Protein AF-A0AAV7FHN4-F1 (afdb_monomer)

InterPro domains:
  IPR000916 Bet v I/Major latex protein [PF00407] (14-154)
  IPR023393 START-like domain superfamily [G3DSA:3.30.530.20] (1-160)
  IPR024949 Bet v I type allergen [PR00634] (3-23)
  IPR024949 Bet v I type allergen [PR00634] (49-58)
  IPR024949 Bet v I type allergen [PR00634] (66-85)
  IPR024949 Bet v I type allergen [PR00634] (85-98)
  IPR024949 Bet v I type allergen [PR00634] (110-126)
  IPR024949 Bet v I type allergen [PR00634] (144-154)
  IPR050279 Plant defense and hormone signaling protein [PTHR31213] (5-159)

Radius of gyration: 15.41 Å; Cα contacts (8 Å, |Δi|>4): 333; chains: 1; bounding box: 37×33×38 Å

Solvent-accessible surface area (backbone atoms only — not comparable to full-atom values): 8533 Å² total; per-residue (Å²): 133,71,66,42,72,49,72,54,72,51,78,44,82,50,41,44,72,36,52,50,60,50,55,76,39,39,70,73,44,44,29,74,70,40,41,54,46,31,51,43,52,46,78,79,39,78,86,81,51,68,67,12,28,38,35,42,34,38,14,78,82,37,41,92,50,52,42,37,30,34,30,31,71,39,72,38,82,89,70,38,34,41,29,34,33,54,76,41,37,77,47,52,82,68,52,22,69,41,42,36,39,38,41,36,47,40,75,39,100,82,56,12,18,35,39,38,40,35,39,44,31,29,42,68,59,94,63,67,78,54,70,69,60,49,48,53,57,48,46,60,57,50,51,52,53,51,48,53,49,54,49,43,67,78,32,74,75,60,66,104

Sequence (160 aa):
MVAGSYSKACVSAHALARLWNASNDTHKLVPKLIPHQVSHIDVLEGNGGVGTVLQFNFGQDLKHLSHVKNRIEAIDDENHVMKFRVLEGKDIGTLLKSCVFEVKMEETRQGGTKTTVKMDYDTVGDTPLSKEHAESMVDGVLGQTMAIEAHLHANPTAYA

Structure (mmCIF, N/CA/C/O backbone):
data_AF-A0AAV7FHN4-F1
#
_entry.id   AF-A0AAV7FHN4-F1
#
loop_
_atom_site.group_PDB
_atom_site.id
_atom_site.type_symbol
_atom_site.label_atom_id
_atom_site.label_alt_id
_atom_site.label_comp_id
_atom_site.label_asym_id
_atom_site.label_entity_id
_atom_site.label_seq_id
_atom_site.pdbx_PDB_ins_code
_atom_site.Cartn_x
_atom_site.Cartn_y
_atom_site.Cartn_z
_atom_site.occupancy
_atom_site.B_iso_or_equiv
_atom_site.auth_seq_id
_atom_site.auth_comp_id
_atom_site.auth_asym_id
_atom_site.auth_atom_id
_atom_site.pdbx_PDB_model_num
ATOM 1 N N . MET A 1 1 ? -18.705 11.858 6.759 1.00 59.91 1 MET A N 1
ATOM 2 C CA . MET A 1 1 ? -17.477 12.649 6.991 1.00 59.91 1 MET A CA 1
ATOM 3 C C . MET A 1 1 ? -16.497 11.718 7.673 1.00 59.91 1 MET A C 1
ATOM 5 O O . MET A 1 1 ? -16.962 10.980 8.529 1.00 59.91 1 MET A O 1
ATOM 9 N N . VAL A 1 2 ? -15.230 11.696 7.251 1.00 78.56 2 VAL A N 1
ATOM 10 C CA . VAL A 1 2 ? -14.199 10.854 7.885 1.00 78.56 2 VAL A CA 1
ATOM 11 C C . VAL A 1 2 ? -13.768 11.471 9.215 1.00 78.56 2 VAL A C 1
ATOM 13 O O . VAL A 1 2 ? -13.729 12.699 9.319 1.00 78.56 2 VAL A O 1
ATOM 16 N N . ALA A 1 3 ? -13.469 10.650 10.222 1.00 84.56 3 ALA A N 1
ATOM 17 C CA . ALA A 1 3 ? -13.029 11.137 11.536 1.00 84.56 3 ALA A CA 1
ATOM 18 C C . ALA A 1 3 ? -11.639 11.798 11.496 1.00 84.56 3 ALA A C 1
ATOM 20 O O . ALA A 1 3 ? -11.366 12.715 12.269 1.00 84.56 3 ALA A O 1
ATOM 21 N N . GLY A 1 4 ? -10.763 11.360 10.589 1.00 93.19 4 GLY A N 1
ATOM 22 C CA . GLY A 1 4 ? -9.446 11.959 10.411 1.00 93.19 4 GLY A CA 1
ATOM 23 C C . GLY A 1 4 ? -8.759 11.550 9.113 1.00 93.19 4 GLY A C 1
ATOM 24 O O . GLY A 1 4 ? -9.193 10.642 8.404 1.00 93.19 4 GLY A O 1
ATOM 25 N N . SER A 1 5 ? -7.661 12.245 8.815 1.00 96.06 5 SER A N 1
ATOM 26 C CA . SER A 1 5 ? -6.804 11.958 7.668 1.00 96.06 5 SER A CA 1
ATOM 27 C C . SER A 1 5 ? -5.341 12.254 7.986 1.00 96.06 5 SER A C 1
ATOM 29 O O . SER A 1 5 ? -5.053 13.231 8.681 1.00 96.06 5 SER A O 1
ATOM 31 N N . TYR A 1 6 ? -4.418 11.471 7.435 1.00 97.75 6 TYR A N 1
ATOM 32 C CA . TYR A 1 6 ? -2.978 11.733 7.482 1.00 97.75 6 TYR A CA 1
ATOM 33 C C . TYR A 1 6 ? -2.360 11.460 6.110 1.00 97.75 6 TYR A C 1
ATOM 35 O O . TYR A 1 6 ? -2.791 10.551 5.405 1.00 97.75 6 TYR A O 1
ATOM 43 N N . SER A 1 7 ? -1.353 12.233 5.710 1.00 97.88 7 SER A N 1
ATOM 44 C CA . SER A 1 7 ? -0.671 12.027 4.431 1.00 97.88 7 SER A CA 1
ATOM 45 C C . SER A 1 7 ? 0.813 12.328 4.527 1.00 97.88 7 SER A C 1
ATOM 47 O O . SER A 1 7 ? 1.200 13.316 5.153 1.00 97.88 7 SER A O 1
ATOM 49 N N . LYS A 1 8 ? 1.622 11.538 3.825 1.00 98.38 8 LYS A N 1
ATOM 50 C CA . LYS A 1 8 ? 3.068 11.733 3.698 1.00 98.38 8 LYS A CA 1
ATOM 51 C C . LYS A 1 8 ? 3.503 11.419 2.273 1.00 98.38 8 LYS A C 1
ATOM 53 O O . LYS A 1 8 ? 2.851 10.646 1.573 1.00 98.38 8 LYS A O 1
ATOM 58 N N . ALA A 1 9 ? 4.584 12.051 1.832 1.00 97.19 9 ALA A N 1
ATOM 59 C CA . ALA A 1 9 ? 5.119 11.861 0.493 1.00 97.19 9 ALA A CA 1
ATOM 60 C C . ALA A 1 9 ? 6.624 11.589 0.523 1.00 97.19 9 ALA A C 1
ATOM 62 O O . ALA A 1 9 ? 7.336 12.122 1.375 1.00 97.19 9 ALA A O 1
ATOM 63 N N . CYS A 1 10 ? 7.099 10.807 -0.442 1.00 95.06 10 CYS A N 1
ATOM 64 C CA . CYS A 1 10 ? 8.514 10.616 -0.743 1.00 95.06 10 CYS A CA 1
ATOM 65 C C . CYS A 1 10 ? 8.787 10.909 -2.225 1.00 95.06 10 CYS A C 1
ATOM 67 O O . CYS A 1 10 ? 7.864 10.977 -3.041 1.00 95.06 10 CYS A O 1
ATOM 69 N N . VAL A 1 11 ? 10.059 11.115 -2.566 1.00 96.56 11 VAL A N 1
ATOM 70 C CA . VAL A 1 11 ? 10.501 11.334 -3.946 1.00 96.56 11 VAL A CA 1
ATOM 71 C C . VAL A 1 11 ? 11.534 10.277 -4.300 1.00 96.56 11 VAL A C 1
ATOM 73 O O . VAL A 1 11 ? 12.530 10.137 -3.597 1.00 96.56 11 VAL A O 1
ATOM 76 N N . SER A 1 12 ? 11.282 9.584 -5.404 1.00 94.31 12 SER A N 1
ATOM 77 C CA . SER A 1 12 ? 12.174 8.621 -6.031 1.00 94.31 12 SER A CA 1
ATOM 78 C C . SER A 1 12 ? 12.852 9.229 -7.254 1.00 94.31 12 SER A C 1
ATOM 80 O O . SER A 1 12 ? 12.260 10.049 -7.957 1.00 94.31 12 SER A O 1
ATOM 82 N N . ALA A 1 13 ? 14.074 8.788 -7.554 1.00 94.62 13 ALA A N 1
ATOM 83 C CA . ALA A 1 13 ? 14.772 9.141 -8.792 1.00 94.62 13 ALA A CA 1
ATOM 84 C C . ALA A 1 13 ? 14.298 8.330 -10.018 1.00 94.62 13 ALA A C 1
ATOM 86 O O . ALA A 1 13 ? 14.713 8.617 -11.139 1.00 94.62 13 ALA A O 1
ATOM 87 N N . HIS A 1 14 ? 13.455 7.311 -9.825 1.00 95.38 14 HIS A N 1
ATOM 88 C CA . HIS A 1 14 ? 12.963 6.464 -10.908 1.00 95.38 14 HIS A CA 1
ATOM 89 C C . HIS A 1 14 ? 11.774 7.101 -11.637 1.00 95.38 14 HIS A C 1
ATOM 91 O O . HIS A 1 14 ? 10.956 7.793 -11.028 1.00 95.38 14 HIS A O 1
ATOM 97 N N . ALA A 1 15 ? 11.673 6.835 -12.943 1.00 96.56 15 ALA A N 1
ATOM 98 C CA . ALA A 1 15 ? 10.572 7.299 -13.785 1.00 96.56 15 ALA A CA 1
ATOM 99 C C . ALA A 1 15 ? 9.215 6.738 -13.320 1.00 96.56 15 ALA A C 1
ATOM 101 O O . ALA A 1 15 ? 9.145 5.594 -12.858 1.00 96.56 15 ALA A O 1
ATOM 102 N N . LEU A 1 16 ? 8.147 7.522 -13.508 1.00 97.19 16 LEU A N 1
ATOM 103 C CA . LEU A 1 16 ? 6.794 7.220 -13.019 1.00 97.19 16 LEU A CA 1
ATOM 104 C C . LEU A 1 16 ? 6.287 5.867 -13.509 1.00 97.19 16 LEU A C 1
ATOM 106 O O . LEU A 1 16 ? 5.970 5.008 -12.691 1.00 97.19 16 LEU A O 1
ATOM 110 N N . ALA A 1 17 ? 6.285 5.649 -14.826 1.00 95.94 17 ALA A N 1
ATOM 111 C CA . ALA A 1 17 ? 5.789 4.408 -15.419 1.00 95.94 17 ALA A CA 1
ATOM 112 C C . ALA A 1 17 ? 6.512 3.167 -14.867 1.00 95.94 17 ALA A C 1
ATOM 114 O O . ALA A 1 17 ? 5.895 2.141 -14.586 1.00 95.94 17 ALA A O 1
ATOM 115 N N . ARG A 1 18 ? 7.828 3.274 -14.652 1.00 96.06 18 ARG A N 1
ATOM 116 C CA . ARG A 1 18 ? 8.654 2.180 -14.135 1.00 96.06 18 ARG A CA 1
ATOM 117 C C . ARG A 1 18 ? 8.332 1.860 -12.677 1.00 96.06 18 ARG A C 1
ATOM 119 O O . ARG A 1 18 ? 8.185 0.688 -12.333 1.00 96.06 18 ARG A O 1
ATOM 126 N N . LEU A 1 19 ? 8.214 2.883 -11.829 1.00 96.94 19 LEU A N 1
ATOM 127 C CA . LEU A 1 19 ? 7.852 2.685 -10.426 1.00 96.94 19 LEU A CA 1
ATOM 128 C C . LEU A 1 19 ? 6.414 2.163 -10.293 1.00 96.94 19 LEU A C 1
ATOM 130 O O . LEU A 1 19 ? 6.187 1.215 -9.548 1.00 96.94 19 LEU A O 1
ATOM 134 N N . TRP A 1 20 ? 5.476 2.707 -11.073 1.00 97.12 20 TRP A N 1
ATOM 135 C CA . TRP A 1 20 ? 4.075 2.282 -11.100 1.00 97.12 20 TRP A CA 1
ATOM 136 C C . TRP A 1 20 ? 3.911 0.812 -11.488 1.00 97.12 20 TRP A C 1
ATOM 138 O O . TRP A 1 20 ? 3.292 0.040 -10.754 1.00 97.12 20 TRP A O 1
ATOM 148 N N . ASN A 1 21 ? 4.546 0.389 -12.586 1.00 95.31 21 ASN A N 1
ATOM 149 C CA . ASN A 1 21 ? 4.499 -1.002 -13.035 1.00 95.31 21 ASN A CA 1
ATOM 150 C C . ASN A 1 21 ? 5.051 -1.966 -11.975 1.00 95.31 21 ASN A C 1
ATOM 152 O O . ASN A 1 21 ? 4.469 -3.023 -11.739 1.00 95.31 21 ASN A O 1
ATOM 156 N N . ALA A 1 22 ? 6.138 -1.591 -11.294 1.00 96.25 22 ALA A N 1
ATOM 157 C CA . ALA A 1 22 ? 6.686 -2.395 -10.206 1.00 96.25 22 ALA A CA 1
ATOM 158 C C . ALA A 1 22 ? 5.762 -2.418 -8.973 1.00 96.25 22 ALA A C 1
ATOM 160 O O . ALA A 1 22 ? 5.615 -3.457 -8.328 1.00 96.25 22 ALA A O 1
ATOM 161 N N . SER A 1 23 ? 5.098 -1.303 -8.657 1.00 94.00 23 SER A N 1
ATOM 162 C CA . SER A 1 23 ? 4.116 -1.222 -7.571 1.00 94.00 23 SER A CA 1
ATOM 163 C C . SER A 1 23 ? 2.870 -2.075 -7.813 1.00 94.00 23 SER A C 1
ATOM 165 O O . SER A 1 23 ? 2.346 -2.645 -6.855 1.00 94.00 23 SER A O 1
ATOM 167 N N . ASN A 1 24 ? 2.446 -2.280 -9.060 1.00 91.81 24 ASN A N 1
ATOM 168 C CA . ASN A 1 24 ? 1.370 -3.230 -9.377 1.00 91.81 24 ASN A CA 1
ATOM 169 C C . ASN A 1 24 ? 1.746 -4.689 -9.030 1.00 91.81 24 ASN A C 1
ATOM 171 O O . ASN A 1 24 ? 0.884 -5.507 -8.701 1.00 91.81 24 ASN A O 1
ATOM 175 N N . ASP A 1 25 ? 3.044 -5.003 -8.975 1.00 93.00 25 ASP A N 1
ATOM 176 C CA . ASP A 1 25 ? 3.581 -6.303 -8.561 1.00 93.00 25 ASP A CA 1
ATOM 177 C C . ASP A 1 25 ? 3.995 -6.366 -7.075 1.00 93.00 25 ASP A C 1
ATOM 179 O O . ASP A 1 25 ? 4.690 -7.297 -6.654 1.00 93.00 25 ASP A O 1
ATOM 183 N N . THR A 1 26 ? 3.508 -5.441 -6.234 1.00 91.69 26 THR A N 1
ATOM 184 C CA . THR A 1 26 ? 3.782 -5.389 -4.778 1.00 91.69 26 THR A CA 1
ATOM 185 C C . THR A 1 26 ? 3.624 -6.752 -4.098 1.00 91.69 26 THR A C 1
ATOM 187 O O . THR A 1 26 ? 4.525 -7.196 -3.387 1.00 91.69 26 THR A O 1
ATOM 190 N N . HIS A 1 27 ? 2.522 -7.463 -4.362 1.00 90.38 27 HIS A N 1
ATOM 191 C CA . HIS A 1 27 ? 2.235 -8.772 -3.760 1.00 90.38 27 HIS A CA 1
ATOM 192 C C . HIS A 1 27 ? 3.270 -9.860 -4.114 1.00 90.38 27 HIS A C 1
ATOM 194 O O . HIS A 1 27 ? 3.460 -10.804 -3.349 1.00 90.38 27 HIS A O 1
ATOM 200 N N . LYS A 1 28 ? 3.978 -9.718 -5.243 1.00 92.75 28 LYS A N 1
ATOM 201 C CA . LYS A 1 28 ? 5.042 -10.635 -5.690 1.00 92.75 28 LYS A CA 1
ATOM 202 C C . LYS A 1 28 ? 6.426 -10.199 -5.218 1.00 92.75 28 LYS A C 1
ATOM 204 O O . LYS A 1 28 ? 7.290 -11.052 -4.995 1.00 92.75 28 LYS A O 1
ATOM 209 N N . LEU A 1 29 ? 6.656 -8.887 -5.146 1.00 95.56 29 LEU A N 1
ATOM 210 C CA . LEU A 1 29 ? 7.955 -8.293 -4.845 1.00 95.56 29 LEU A CA 1
ATOM 211 C C . LEU A 1 29 ? 8.194 -8.180 -3.343 1.00 95.56 29 LEU A C 1
ATOM 213 O O . LEU A 1 29 ? 9.183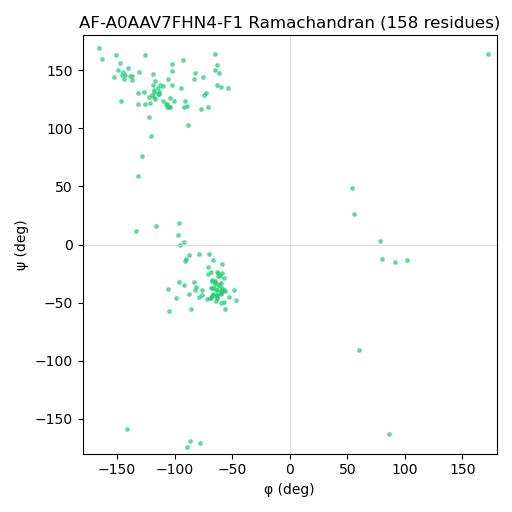 -8.714 -2.848 1.00 95.56 29 LEU A O 1
ATOM 217 N N . VAL A 1 30 ? 7.294 -7.525 -2.609 1.00 96.81 30 VAL A N 1
ATOM 218 C CA . VAL A 1 30 ? 7.515 -7.131 -1.209 1.00 96.81 30 VAL A CA 1
ATOM 219 C C . VAL A 1 30 ? 7.956 -8.292 -0.310 1.00 96.81 30 VAL A C 1
ATOM 221 O O . VAL A 1 30 ? 8.958 -8.118 0.386 1.00 96.81 30 VAL A O 1
ATOM 224 N N . PRO A 1 31 ? 7.342 -9.494 -0.364 1.00 96.88 31 PRO A N 1
ATOM 225 C CA . PRO A 1 31 ? 7.783 -10.610 0.471 1.00 96.88 31 PRO A CA 1
ATOM 226 C C . PRO A 1 31 ? 9.216 -11.077 0.195 1.00 96.88 31 PRO A C 1
ATOM 228 O O . PRO A 1 31 ? 9.885 -11.606 1.074 1.00 96.88 31 PRO A O 1
ATOM 231 N N . LYS A 1 32 ? 9.710 -10.878 -1.033 1.00 97.06 32 LYS A N 1
ATOM 232 C CA . LYS A 1 32 ? 11.085 -11.219 -1.424 1.00 97.06 32 LYS A CA 1
ATOM 233 C C . LYS A 1 32 ? 12.076 -10.126 -1.036 1.00 97.06 32 LYS A C 1
ATOM 235 O O . LYS A 1 32 ? 13.234 -10.429 -0.773 1.00 97.06 32 LYS A O 1
ATOM 240 N N . LEU A 1 33 ? 11.633 -8.868 -1.042 1.00 97.19 33 LEU A N 1
ATOM 241 C CA . LEU A 1 33 ? 12.483 -7.704 -0.792 1.00 97.19 33 LEU A CA 1
ATOM 242 C C . LEU A 1 33 ? 12.684 -7.441 0.702 1.00 97.19 33 LEU A C 1
ATOM 244 O O . LEU A 1 33 ? 13.788 -7.106 1.118 1.00 97.19 33 LEU A O 1
ATOM 248 N N . ILE A 1 34 ? 11.635 -7.617 1.507 1.00 96.94 34 ILE A N 1
ATOM 249 C CA . ILE A 1 34 ? 11.660 -7.385 2.957 1.00 96.94 34 ILE A CA 1
ATOM 250 C C . ILE A 1 34 ? 11.046 -8.566 3.735 1.00 96.94 34 ILE A C 1
ATOM 252 O O . ILE A 1 34 ? 10.110 -8.370 4.513 1.00 96.94 34 ILE A O 1
ATOM 256 N N . PRO A 1 35 ? 11.585 -9.796 3.593 1.00 96.69 35 PRO A N 1
ATOM 257 C CA . PRO A 1 35 ? 11.004 -11.014 4.177 1.00 96.69 35 PRO A CA 1
ATOM 258 C C . PRO A 1 35 ? 10.899 -10.984 5.711 1.00 96.69 35 PRO A C 1
ATOM 260 O O . PRO A 1 35 ? 10.029 -11.628 6.299 1.00 96.69 35 PRO A O 1
ATOM 263 N N . HIS A 1 36 ? 11.775 -10.225 6.378 1.00 95.81 36 HIS A N 1
ATOM 264 C CA . HIS A 1 36 ? 11.753 -10.054 7.835 1.00 95.81 36 HIS A CA 1
ATOM 265 C C . HIS A 1 36 ? 10.561 -9.212 8.320 1.00 95.81 36 HIS A C 1
ATOM 267 O O . HIS A 1 36 ? 10.096 -9.409 9.444 1.00 95.81 36 HIS A O 1
ATOM 273 N N . GLN A 1 37 ? 10.018 -8.343 7.459 1.00 96.56 37 GLN A N 1
ATOM 274 C CA . GLN A 1 37 ? 8.850 -7.506 7.743 1.00 96.56 37 GLN A CA 1
ATOM 275 C C . GLN A 1 37 ? 7.567 -8.100 7.161 1.00 96.56 37 GLN A C 1
ATOM 277 O O . GLN A 1 37 ? 6.569 -8.200 7.870 1.00 96.56 37 GLN A O 1
ATOM 282 N N . VAL A 1 38 ? 7.587 -8.547 5.904 1.00 97.50 38 VAL A N 1
ATOM 283 C CA . VAL A 1 38 ? 6.451 -9.184 5.222 1.00 97.50 38 VAL A CA 1
ATOM 284 C C . VAL A 1 38 ? 6.883 -10.567 4.765 1.00 97.50 38 VAL A C 1
ATOM 286 O O . VAL A 1 38 ? 7.685 -10.700 3.851 1.00 97.50 38 VAL A O 1
ATOM 289 N N . SER A 1 39 ? 6.347 -11.605 5.397 1.00 96.69 39 SER A N 1
ATOM 290 C CA . SER A 1 39 ? 6.751 -12.987 5.123 1.00 96.69 39 SER A CA 1
ATOM 291 C C . SER A 1 39 ? 6.169 -13.528 3.814 1.00 96.69 39 SER A C 1
ATOM 293 O O . SER A 1 39 ? 6.867 -14.182 3.046 1.00 96.69 39 SER A O 1
ATOM 295 N N . HIS A 1 40 ? 4.887 -13.262 3.560 1.00 95.94 40 HIS A N 1
ATOM 296 C CA . HIS A 1 40 ? 4.166 -13.625 2.341 1.00 95.94 40 HIS A CA 1
ATOM 297 C C . HIS A 1 40 ? 2.882 -12.798 2.230 1.00 95.94 40 HIS A C 1
ATOM 299 O O . HIS A 1 40 ? 2.403 -12.238 3.221 1.00 95.94 40 HIS A O 1
ATOM 305 N N . ILE A 1 41 ? 2.347 -12.710 1.012 1.00 96.94 41 ILE A N 1
ATOM 306 C CA . ILE A 1 41 ? 1.072 -12.055 0.722 1.00 96.94 41 ILE A CA 1
ATOM 307 C C . ILE A 1 41 ? 0.191 -13.055 -0.021 1.00 96.94 41 ILE A C 1
ATOM 309 O O . ILE A 1 41 ? 0.571 -13.527 -1.092 1.00 96.94 41 ILE A O 1
ATOM 313 N N . ASP A 1 42 ? -0.974 -13.358 0.541 1.00 95.75 42 ASP A N 1
ATOM 314 C CA . ASP A 1 42 ? -1.948 -14.259 -0.069 1.00 95.75 42 ASP A CA 1
ATOM 315 C C . ASP A 1 42 ? -2.974 -13.465 -0.874 1.00 95.75 42 ASP A C 1
ATOM 317 O O . ASP A 1 42 ? -3.519 -12.467 -0.398 1.00 95.75 42 ASP A O 1
ATOM 321 N N . VAL A 1 43 ? -3.280 -13.933 -2.083 1.00 96.00 43 VAL A N 1
ATOM 322 C CA . VAL A 1 43 ? -4.433 -13.453 -2.852 1.00 96.00 43 VAL A CA 1
ATOM 323 C C . VAL A 1 43 ? -5.630 -14.306 -2.450 1.00 96.00 43 VAL A C 1
ATOM 325 O O . VAL A 1 43 ? -5.735 -15.459 -2.861 1.00 96.00 43 VAL A O 1
ATOM 328 N N . LEU A 1 44 ? -6.506 -13.761 -1.607 1.00 97.06 44 LEU A N 1
ATOM 329 C CA . LEU A 1 44 ? -7.676 -14.484 -1.100 1.00 97.06 44 LEU A CA 1
ATOM 330 C C . LEU A 1 44 ? -8.831 -14.468 -2.104 1.00 97.06 44 LEU A C 1
ATOM 332 O O . L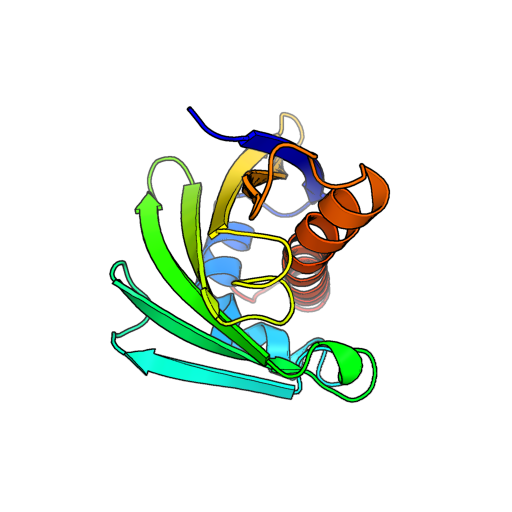EU A 1 44 ? -9.550 -15.452 -2.248 1.00 97.06 44 LEU A O 1
ATOM 336 N N . GLU A 1 45 ? -8.993 -13.349 -2.809 1.00 95.69 45 GLU A N 1
ATOM 337 C CA . GLU A 1 45 ? -10.019 -13.153 -3.831 1.00 95.69 45 GLU A CA 1
ATOM 338 C C . GLU A 1 45 ? -9.467 -12.279 -4.958 1.00 95.69 45 GLU A C 1
ATOM 340 O O . GLU A 1 45 ? -8.688 -11.362 -4.703 1.00 95.69 45 GLU A O 1
ATOM 345 N N . GLY A 1 46 ? -9.925 -12.504 -6.190 1.00 93.88 46 GLY A N 1
ATOM 346 C CA . GLY A 1 46 ? -9.573 -11.679 -7.348 1.00 93.88 46 GLY A CA 1
ATOM 347 C C . GLY A 1 46 ? -8.283 -12.100 -8.054 1.00 93.88 46 GLY A C 1
ATOM 348 O O . GLY A 1 46 ? -7.812 -13.227 -7.925 1.00 93.88 46 GLY A O 1
ATOM 349 N N . ASN A 1 47 ? -7.755 -11.193 -8.873 1.00 90.19 47 ASN A N 1
ATOM 350 C CA . ASN A 1 47 ? -6.661 -11.454 -9.815 1.00 90.19 47 ASN A CA 1
ATOM 351 C C . ASN A 1 47 ? -5.560 -10.376 -9.789 1.00 90.19 47 ASN A C 1
ATOM 353 O O . ASN A 1 47 ? -4.725 -10.338 -10.690 1.00 90.19 47 ASN A O 1
ATOM 357 N N . GLY A 1 48 ? -5.578 -9.489 -8.791 1.00 86.81 48 GLY A N 1
ATOM 358 C CA . GLY A 1 48 ? -4.680 -8.336 -8.684 1.00 86.81 48 GLY A CA 1
ATOM 359 C C . GLY A 1 48 ? -5.318 -7.001 -9.084 1.00 86.81 48 GLY A C 1
ATOM 360 O O . GLY A 1 48 ? -4.763 -5.960 -8.756 1.00 86.81 48 GLY A O 1
ATOM 361 N N . GLY A 1 49 ? -6.487 -7.007 -9.737 1.00 91.75 49 GLY A N 1
ATOM 362 C CA . GLY A 1 49 ? -7.235 -5.794 -10.088 1.00 91.75 49 GLY A CA 1
ATOM 363 C C . GLY A 1 49 ? -8.185 -5.289 -8.993 1.00 91.75 49 GLY A C 1
ATOM 364 O O . GLY A 1 49 ? -8.190 -5.778 -7.860 1.00 91.75 49 GLY A O 1
ATOM 365 N N . VAL A 1 50 ? -9.050 -4.335 -9.351 1.00 96.38 50 VAL A N 1
ATOM 366 C CA . VAL A 1 50 ? -10.114 -3.821 -8.470 1.00 96.38 50 VAL A CA 1
ATOM 367 C C . VAL A 1 50 ? -10.981 -4.963 -7.929 1.00 96.38 50 VAL A C 1
ATOM 369 O O . VAL A 1 50 ? -11.384 -5.865 -8.657 1.00 96.38 50 VAL A O 1
ATOM 372 N N . GLY A 1 51 ? -11.265 -4.921 -6.629 1.00 97.12 51 GLY A N 1
ATOM 373 C CA . GLY A 1 51 ? -12.024 -5.932 -5.900 1.00 97.12 51 GLY A CA 1
ATOM 374 C C . GLY A 1 51 ? -11.171 -7.035 -5.273 1.00 97.12 51 GLY A C 1
ATOM 375 O O . GLY A 1 51 ? -11.684 -7.711 -4.379 1.00 97.12 51 GLY A O 1
ATOM 376 N N . THR A 1 52 ? -9.902 -7.177 -5.677 1.00 97.25 52 THR A N 1
ATOM 377 C CA . THR A 1 52 ? -8.962 -8.175 -5.138 1.00 97.25 52 THR A CA 1
ATOM 378 C C . THR A 1 52 ? -8.766 -7.992 -3.638 1.00 97.25 52 THR A C 1
ATOM 380 O O . THR A 1 52 ? -8.575 -6.865 -3.174 1.00 97.25 52 THR A O 1
ATOM 383 N N . VAL A 1 53 ? -8.779 -9.101 -2.897 1.00 98.25 53 VAL A N 1
ATOM 384 C CA . VAL A 1 53 ? -8.490 -9.143 -1.460 1.00 98.25 53 VAL A CA 1
ATOM 385 C C . VAL A 1 53 ? -7.120 -9.775 -1.243 1.00 98.25 53 VAL A C 1
ATOM 387 O O . VAL A 1 53 ? -6.886 -10.922 -1.622 1.00 98.25 53 VAL A O 1
ATOM 390 N N . LEU A 1 54 ? -6.221 -9.018 -0.621 1.00 97.25 54 LEU A N 1
ATOM 391 C CA . LEU A 1 54 ? -4.852 -9.416 -0.310 1.00 97.25 54 LEU A CA 1
ATOM 392 C C . LEU A 1 54 ? -4.675 -9.522 1.203 1.00 97.25 54 LEU A C 1
ATOM 394 O O . LEU A 1 54 ? -5.006 -8.577 1.920 1.00 97.25 54 LEU A O 1
ATOM 398 N N . GLN A 1 55 ? -4.109 -10.624 1.688 1.00 98.00 55 GLN A N 1
ATOM 399 C CA . GLN A 1 55 ? -3.691 -10.768 3.081 1.00 98.00 55 GLN A CA 1
ATOM 400 C C . GLN A 1 55 ? -2.176 -10.648 3.191 1.00 98.00 55 GLN A C 1
ATOM 402 O O . GLN A 1 55 ? -1.438 -11.465 2.655 1.00 98.00 55 GLN A O 1
ATOM 407 N N . PHE A 1 56 ? -1.715 -9.646 3.925 1.00 98.00 56 PHE A N 1
ATOM 408 C CA . PHE A 1 56 ? -0.322 -9.444 4.281 1.00 98.00 56 PHE A CA 1
ATOM 409 C C . PHE A 1 56 ? -0.032 -10.185 5.582 1.00 98.00 56 PHE A C 1
ATOM 411 O O . PHE A 1 56 ? -0.617 -9.867 6.619 1.00 98.00 56 PHE A O 1
ATOM 418 N N . ASN A 1 57 ? 0.888 -11.147 5.532 1.00 97.38 57 ASN A N 1
ATOM 419 C CA . ASN A 1 57 ? 1.332 -11.898 6.700 1.00 97.38 57 ASN A CA 1
ATOM 420 C C . ASN A 1 57 ? 2.717 -11.410 7.127 1.00 97.38 57 ASN A C 1
ATOM 422 O O . ASN A 1 57 ? 3.696 -11.522 6.379 1.00 97.38 57 ASN A O 1
ATOM 426 N N . PHE A 1 58 ? 2.819 -10.873 8.338 1.00 97.25 58 PHE A N 1
ATOM 427 C CA . PHE A 1 58 ? 4.023 -10.178 8.776 1.00 97.25 58 PHE A CA 1
ATOM 428 C C . PHE A 1 58 ? 5.112 -11.121 9.306 1.00 97.25 58 PHE A C 1
ATOM 430 O O . PHE A 1 58 ? 4.841 -12.136 9.948 1.00 97.25 58 PHE A O 1
ATOM 437 N N . GLY A 1 59 ? 6.363 -10.775 9.000 1.00 95.44 59 GLY A N 1
ATOM 438 C CA . GLY A 1 59 ? 7.565 -11.466 9.458 1.00 95.44 59 GLY A CA 1
ATOM 439 C C . GLY A 1 59 ? 7.927 -11.129 10.908 1.00 95.44 59 GLY A C 1
ATOM 440 O O . GLY A 1 59 ? 7.150 -10.512 11.634 1.00 95.44 59 GLY A O 1
ATOM 441 N N . GLN A 1 60 ? 9.114 -11.555 11.351 1.00 95.00 60 GLN A N 1
ATOM 442 C CA . GLN A 1 60 ? 9.548 -11.421 12.749 1.00 95.00 60 GLN A CA 1
ATOM 443 C C . GLN A 1 60 ? 9.520 -9.973 13.260 1.00 95.00 60 GLN A C 1
ATOM 445 O O . GLN A 1 60 ? 9.053 -9.752 14.378 1.00 95.00 60 GLN A O 1
ATOM 450 N N . ASP A 1 61 ? 9.924 -9.005 12.437 1.00 96.19 61 ASP A N 1
ATOM 451 C CA . ASP A 1 61 ? 10.025 -7.592 12.830 1.00 96.19 61 ASP A CA 1
ATOM 452 C C . ASP A 1 61 ? 8.645 -6.976 13.107 1.00 96.19 61 ASP A C 1
ATOM 454 O O . ASP A 1 61 ? 8.481 -6.114 13.971 1.00 96.19 61 ASP A O 1
ATOM 458 N N . LEU A 1 62 ? 7.623 -7.461 12.398 1.00 95.00 62 LEU A N 1
ATOM 459 C CA . LEU A 1 62 ? 6.256 -6.942 12.438 1.00 95.00 62 LEU A CA 1
ATOM 460 C C . LEU A 1 62 ? 5.246 -7.966 12.981 1.00 95.00 62 LEU A C 1
ATOM 462 O O . LEU A 1 62 ? 4.037 -7.777 12.871 1.00 95.00 62 LEU A O 1
ATOM 466 N N . LYS A 1 63 ? 5.719 -9.030 13.642 1.00 91.88 63 LYS A N 1
ATOM 467 C CA . LYS A 1 63 ? 4.882 -10.137 14.138 1.00 91.88 63 LYS A CA 1
ATOM 468 C C . LYS A 1 63 ? 3.764 -9.678 15.081 1.00 91.88 63 LYS A C 1
ATOM 470 O O . LYS A 1 63 ? 2.704 -10.294 15.145 1.00 91.88 63 LYS A O 1
ATOM 475 N N . HIS A 1 64 ? 3.986 -8.577 15.797 1.00 92.06 64 HIS A N 1
ATOM 476 C CA . HIS A 1 64 ? 3.017 -7.961 16.706 1.00 92.06 64 HIS A CA 1
ATOM 477 C C . HIS A 1 64 ? 1.780 -7.371 15.997 1.00 92.06 64 HIS A C 1
ATOM 479 O O . HIS A 1 64 ? 0.796 -7.058 16.670 1.00 92.06 64 HIS A O 1
ATOM 485 N N . LEU A 1 65 ? 1.817 -7.214 14.668 1.00 92.38 65 LEU A N 1
ATOM 486 C CA . LEU A 1 65 ? 0.682 -6.794 13.841 1.00 92.38 65 LEU A CA 1
ATOM 487 C C . LEU A 1 65 ? -0.187 -7.976 13.381 1.00 92.38 65 LEU A C 1
ATOM 489 O O . LEU A 1 65 ? -1.283 -7.748 12.879 1.00 92.38 65 LEU A O 1
ATOM 493 N N . SER A 1 66 ? 0.257 -9.223 13.595 1.00 92.44 66 SER A N 1
ATOM 494 C CA . SER A 1 66 ? -0.385 -10.451 13.102 1.00 92.44 66 SER A CA 1
ATOM 495 C C . SER A 1 66 ? -0.478 -10.486 11.572 1.00 92.44 66 SER A C 1
ATOM 497 O O . SER A 1 66 ? 0.457 -10.935 10.908 1.00 92.44 66 SER A O 1
ATOM 499 N N . HIS A 1 67 ? -1.571 -9.980 11.009 1.00 96.75 67 HIS A N 1
ATOM 500 C CA . HIS A 1 67 ? -1.807 -9.883 9.577 1.00 96.75 67 HIS A CA 1
ATOM 501 C C . HIS A 1 67 ? -2.710 -8.683 9.281 1.00 96.75 67 HIS A C 1
ATOM 503 O O . HIS A 1 67 ? -3.384 -8.155 10.170 1.00 96.75 67 HIS A O 1
ATOM 509 N N . VAL A 1 68 ? -2.733 -8.269 8.018 1.00 97.94 68 VAL A N 1
ATOM 510 C CA . VAL A 1 68 ? -3.637 -7.234 7.508 1.00 97.94 68 VAL A CA 1
ATOM 511 C C . VAL A 1 68 ? -4.290 -7.735 6.228 1.00 97.94 68 VAL A C 1
ATOM 513 O O . VAL A 1 68 ? -3.591 -8.184 5.324 1.00 97.94 68 VAL A O 1
ATOM 516 N N . LYS A 1 69 ? -5.618 -7.642 6.125 1.00 98.12 69 LYS A N 1
ATOM 517 C CA . LYS A 1 69 ? -6.349 -7.898 4.879 1.00 98.12 69 LYS A CA 1
ATOM 518 C C . LYS A 1 69 ? -6.782 -6.587 4.262 1.00 98.12 69 LYS A C 1
ATOM 520 O O . LYS A 1 69 ? -7.488 -5.812 4.902 1.00 98.12 69 LYS A O 1
ATOM 525 N N . ASN A 1 70 ? -6.427 -6.385 3.003 1.00 97.62 70 ASN A N 1
ATOM 526 C CA . ASN A 1 70 ? -6.792 -5.209 2.232 1.00 97.62 70 ASN A CA 1
ATOM 527 C C . ASN A 1 70 ? -7.620 -5.607 1.019 1.00 97.62 70 ASN A C 1
ATOM 529 O O . ASN A 1 70 ? -7.369 -6.643 0.409 1.00 97.62 70 ASN A O 1
ATOM 533 N N . ARG A 1 71 ? -8.559 -4.749 0.628 1.00 98.31 71 ARG A N 1
ATOM 534 C CA . ARG A 1 71 ? -9.274 -4.849 -0.642 1.00 98.31 71 ARG A CA 1
ATOM 535 C C . ARG A 1 71 ? -8.919 -3.682 -1.536 1.00 98.31 71 ARG A C 1
ATOM 537 O O . ARG A 1 71 ? -9.043 -2.538 -1.107 1.00 98.31 71 ARG A O 1
ATOM 544 N N . ILE A 1 72 ? -8.543 -3.962 -2.776 1.00 98.06 72 ILE A N 1
ATOM 545 C CA . ILE A 1 72 ? -8.328 -2.928 -3.788 1.00 98.06 72 ILE A CA 1
ATOM 546 C C . ILE A 1 72 ? -9.691 -2.348 -4.179 1.00 98.06 72 ILE A C 1
ATOM 548 O O . ILE A 1 72 ? -10.555 -3.065 -4.678 1.00 98.06 72 ILE A O 1
ATOM 552 N N . GLU A 1 73 ? -9.896 -1.056 -3.942 1.00 97.94 73 GLU A N 1
ATOM 553 C CA . GLU A 1 73 ? -11.142 -0.351 -4.267 1.00 97.94 73 GLU A CA 1
ATOM 554 C C . GLU A 1 73 ? -11.063 0.363 -5.617 1.00 97.94 73 GLU A C 1
ATOM 556 O O . GLU A 1 73 ? -12.071 0.464 -6.311 1.00 97.94 73 GLU A O 1
ATOM 561 N N . ALA A 1 74 ? -9.877 0.839 -6.004 1.00 97.44 74 ALA A N 1
ATOM 562 C CA . ALA A 1 74 ? -9.661 1.494 -7.287 1.00 97.44 74 ALA A CA 1
ATOM 563 C C . ALA A 1 74 ? -8.211 1.336 -7.751 1.00 97.44 74 ALA A C 1
ATOM 565 O O . ALA A 1 74 ? -7.287 1.386 -6.938 1.00 97.44 74 ALA A O 1
ATOM 566 N N . ILE A 1 75 ? -8.039 1.195 -9.061 1.00 96.81 75 ILE A N 1
ATOM 567 C CA . ILE A 1 75 ? -6.771 1.350 -9.772 1.00 96.81 75 ILE A CA 1
ATOM 568 C C . ILE A 1 75 ? -7.083 2.262 -10.953 1.00 96.81 75 ILE A C 1
ATOM 570 O O . ILE A 1 75 ? -7.974 1.965 -11.747 1.00 96.81 75 ILE A O 1
ATOM 574 N N . ASP A 1 76 ? -6.393 3.387 -11.014 1.00 97.19 76 ASP A N 1
ATOM 575 C CA . ASP A 1 76 ? -6.475 4.370 -12.080 1.00 97.19 76 ASP A CA 1
ATOM 576 C C . ASP A 1 76 ? -5.075 4.500 -12.679 1.00 97.19 76 ASP A C 1
ATOM 578 O O . ASP A 1 76 ? -4.228 5.225 -12.154 1.00 97.19 76 ASP A O 1
ATOM 582 N N . ASP A 1 77 ? -4.822 3.729 -13.737 1.00 95.50 77 ASP A N 1
ATOM 583 C CA . ASP A 1 77 ? -3.538 3.719 -14.442 1.00 95.50 77 ASP A CA 1
ATOM 584 C C . ASP A 1 77 ? -3.266 5.035 -15.188 1.00 95.50 77 ASP A C 1
ATOM 586 O O . ASP A 1 77 ? -2.111 5.374 -15.425 1.00 95.50 77 ASP A O 1
ATOM 590 N N . GLU A 1 78 ? -4.302 5.805 -15.538 1.00 96.00 78 GLU A N 1
ATOM 591 C CA . GLU A 1 78 ? -4.139 7.098 -16.210 1.00 96.00 78 GLU A CA 1
ATOM 592 C C . GLU A 1 78 ? -3.582 8.138 -15.230 1.00 96.00 78 GLU A C 1
ATOM 594 O O . GLU A 1 78 ? -2.596 8.822 -15.515 1.00 96.00 78 GLU A O 1
ATOM 599 N N . ASN A 1 79 ? -4.157 8.207 -14.027 1.00 97.31 79 ASN A N 1
ATOM 600 C CA . ASN A 1 79 ? -3.749 9.161 -12.994 1.00 97.31 79 ASN A CA 1
ATOM 601 C C . ASN A 1 79 ? -2.738 8.598 -11.985 1.00 97.31 79 ASN A C 1
ATOM 603 O O . ASN A 1 79 ? -2.324 9.326 -11.079 1.00 97.31 79 ASN A O 1
ATOM 607 N N . HIS A 1 80 ? -2.341 7.331 -12.134 1.00 98.12 80 HIS A N 1
ATOM 608 C CA . HIS A 1 80 ? -1.420 6.612 -11.249 1.00 98.12 80 HIS A CA 1
ATOM 609 C C . HIS A 1 80 ? -1.877 6.656 -9.782 1.00 98.12 80 HIS A C 1
ATOM 611 O O . HIS A 1 80 ? -1.124 7.011 -8.864 1.00 98.12 80 HIS A O 1
ATOM 617 N N . VAL A 1 81 ? -3.159 6.333 -9.578 1.00 98.19 81 VAL A N 1
ATOM 618 C CA . VAL A 1 81 ? -3.811 6.296 -8.265 1.00 98.19 81 VAL A CA 1
ATOM 619 C C . VAL A 1 81 ? -4.286 4.885 -7.957 1.00 98.19 81 VAL A C 1
ATOM 621 O O . VAL A 1 81 ? -5.051 4.289 -8.709 1.00 98.19 81 VAL A O 1
ATOM 624 N N . MET A 1 82 ? -3.894 4.365 -6.799 1.00 97.88 82 MET A N 1
ATOM 625 C CA . MET A 1 82 ? -4.428 3.125 -6.244 1.00 97.88 82 MET A CA 1
ATOM 626 C C . MET A 1 82 ? -5.112 3.422 -4.915 1.00 97.88 82 MET A C 1
ATOM 628 O O . MET A 1 82 ? -4.536 4.083 -4.051 1.00 97.88 82 MET A O 1
ATOM 632 N N . LYS A 1 83 ? -6.325 2.900 -4.725 1.00 98.25 83 LYS A N 1
ATOM 633 C CA . LYS A 1 83 ? -7.033 2.958 -3.442 1.00 98.25 83 LYS A CA 1
ATOM 634 C C . LYS A 1 83 ? -7.296 1.568 -2.915 1.00 98.25 83 LYS A C 1
ATOM 636 O O . LYS A 1 83 ? -7.728 0.690 -3.663 1.00 98.25 83 LYS A O 1
ATOM 641 N N . PHE A 1 84 ? -7.093 1.379 -1.621 1.00 98.38 84 PHE A N 1
ATOM 642 C CA . PHE A 1 84 ? -7.438 0.136 -0.951 1.00 98.38 84 PHE A CA 1
ATOM 643 C C . PHE A 1 84 ? -7.977 0.386 0.451 1.00 98.38 84 PHE A C 1
ATOM 645 O O . PHE A 1 84 ? -7.550 1.296 1.160 1.00 98.38 84 PHE A O 1
ATOM 652 N N . ARG A 1 85 ? -8.917 -0.460 0.860 1.00 98.38 85 ARG A N 1
ATOM 653 C CA . ARG A 1 85 ? -9.501 -0.465 2.199 1.00 98.38 85 ARG A CA 1
ATOM 654 C C . ARG A 1 85 ? -8.899 -1.583 3.022 1.00 98.38 85 ARG A C 1
ATOM 656 O O . ARG A 1 85 ? -8.816 -2.711 2.545 1.00 98.38 85 ARG A O 1
ATOM 663 N N . VAL A 1 86 ? -8.583 -1.294 4.278 1.00 98.31 86 VAL A N 1
ATOM 664 C CA . VAL A 1 86 ? -8.254 -2.322 5.266 1.00 98.31 86 VAL A CA 1
ATOM 665 C C . VAL A 1 86 ? -9.550 -2.981 5.740 1.00 98.31 86 VAL A C 1
ATOM 667 O O . VAL A 1 86 ? -10.418 -2.319 6.309 1.00 98.31 86 VAL A O 1
ATOM 670 N N . LEU A 1 87 ? -9.695 -4.276 5.470 1.00 97.94 87 LEU A N 1
ATOM 671 C CA . LEU A 1 87 ? -10.826 -5.099 5.904 1.00 97.94 87 LEU A CA 1
ATOM 672 C C . LEU A 1 87 ? -10.586 -5.698 7.290 1.00 9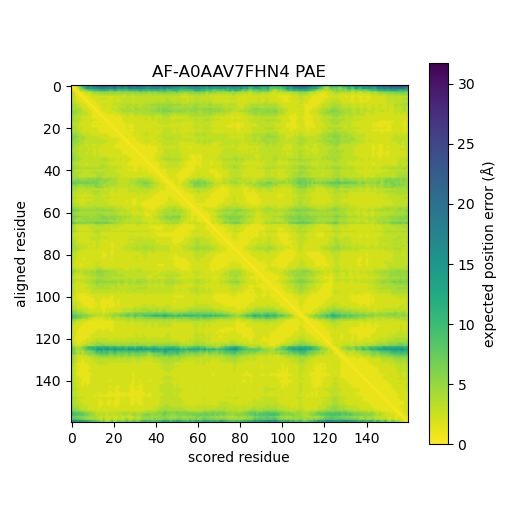7.94 87 LEU A C 1
ATOM 674 O O . LEU A 1 87 ? -11.484 -5.706 8.125 1.00 97.94 87 LEU A O 1
ATOM 678 N N . GLU A 1 88 ? -9.371 -6.191 7.527 1.00 97.75 88 GLU A N 1
ATOM 679 C CA . GLU A 1 88 ? -8.962 -6.780 8.800 1.00 97.75 88 GLU A CA 1
ATOM 680 C C . GLU A 1 88 ? -7.548 -6.320 9.148 1.00 97.75 88 GLU A C 1
ATOM 682 O O . GLU A 1 88 ? -6.694 -6.153 8.278 1.00 97.75 88 GLU A O 1
ATOM 687 N N . GLY A 1 89 ? -7.298 -6.121 10.435 1.00 95.81 89 GLY A N 1
ATOM 688 C CA . GLY A 1 89 ? -6.010 -5.710 10.972 1.00 95.81 89 GLY A CA 1
ATOM 689 C C . GLY A 1 89 ? -6.150 -5.400 12.456 1.00 95.81 89 GLY A C 1
ATOM 690 O O . GLY A 1 89 ? -7.263 -5.214 12.945 1.00 95.81 89 GLY A O 1
ATOM 691 N N . LYS A 1 90 ? -5.026 -5.328 13.173 1.00 94.88 90 LYS A N 1
ATOM 692 C CA . LYS A 1 90 ? -4.989 -5.130 14.635 1.00 94.88 90 LYS A CA 1
ATOM 693 C C . LYS A 1 90 ? -5.878 -3.978 15.137 1.00 94.88 90 LYS A C 1
ATOM 695 O O . LYS A 1 90 ? -6.508 -4.101 16.188 1.00 94.88 90 LYS A O 1
ATOM 700 N N . ASP A 1 91 ? -5.919 -2.881 14.385 1.00 94.44 91 ASP A N 1
ATOM 701 C CA . ASP A 1 91 ? -6.619 -1.657 14.783 1.00 94.44 91 ASP A CA 1
ATOM 702 C C . ASP A 1 91 ? -8.078 -1.608 14.299 1.00 94.44 91 ASP A C 1
ATOM 704 O O . ASP A 1 91 ? -8.858 -0.790 14.788 1.00 94.44 91 ASP A O 1
ATOM 708 N N . ILE A 1 92 ? -8.477 -2.475 13.359 1.00 96.25 92 ILE A N 1
ATOM 709 C CA . ILE A 1 92 ? -9.846 -2.512 12.829 1.00 96.25 92 ILE A CA 1
ATOM 710 C C . ILE A 1 92 ? -10.785 -3.147 13.863 1.00 96.25 92 ILE A C 1
ATOM 712 O O . ILE A 1 92 ? -10.523 -4.225 14.388 1.00 96.25 92 ILE A O 1
ATOM 716 N N . GLY A 1 93 ? -11.888 -2.465 14.171 1.00 93.25 93 GLY A N 1
ATOM 717 C CA . GLY A 1 93 ? -12.869 -2.857 15.186 1.00 93.25 93 GLY A CA 1
ATOM 718 C C . GLY A 1 93 ? -12.469 -2.515 16.625 1.00 93.25 93 GLY A C 1
ATOM 719 O O . GLY A 1 93 ? -13.321 -2.549 17.510 1.00 93.25 93 GLY A O 1
ATOM 720 N N . THR A 1 94 ? -11.209 -2.142 16.865 1.00 93.12 94 THR A N 1
ATOM 721 C CA . THR A 1 94 ? -10.694 -1.755 18.188 1.00 93.12 94 THR A CA 1
ATOM 722 C C . THR A 1 94 ? -10.505 -0.243 18.288 1.00 93.12 94 THR A C 1
ATOM 724 O O . THR A 1 94 ? -11.117 0.403 19.136 1.00 93.12 94 THR A O 1
ATOM 727 N N . LEU A 1 95 ? -9.704 0.333 17.389 1.00 94.12 95 LEU A N 1
ATOM 728 C CA . LEU A 1 95 ? -9.432 1.769 17.299 1.00 94.12 95 LEU A CA 1
ATOM 729 C C . LEU A 1 95 ? -10.151 2.398 16.104 1.00 94.12 95 LEU A C 1
ATOM 731 O O . LEU A 1 95 ? -10.677 3.507 16.206 1.00 94.12 95 LEU A O 1
ATOM 735 N N . LEU A 1 96 ? -10.206 1.676 14.986 1.00 96.50 96 LEU A N 1
ATOM 736 C CA . LEU A 1 96 ? -10.7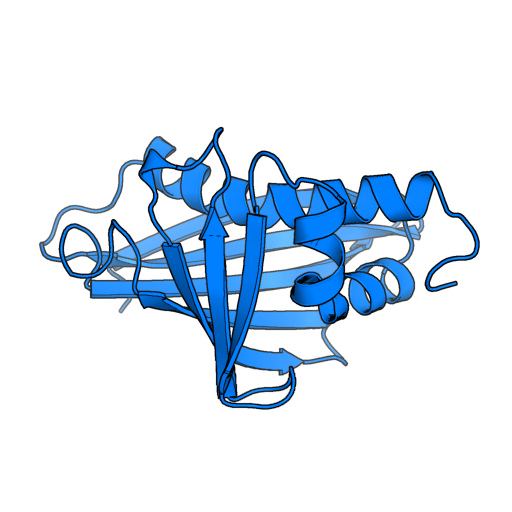06 2.138 13.699 1.00 96.50 96 LEU A CA 1
ATOM 737 C C . LEU A 1 96 ? -11.971 1.384 13.289 1.00 96.50 96 LEU A C 1
ATOM 739 O O . LEU A 1 96 ? -11.997 0.158 13.267 1.00 96.50 96 LEU A O 1
ATOM 743 N N . LYS A 1 97 ? -13.021 2.112 12.910 1.00 95.81 97 LYS A N 1
ATOM 744 C CA . LYS A 1 97 ? -14.188 1.550 12.210 1.00 95.81 97 LYS A CA 1
ATOM 745 C C . LYS A 1 97 ? -13.859 1.274 10.748 1.00 95.81 97 LYS A C 1
ATOM 747 O O . LYS A 1 97 ? -14.318 0.287 10.186 1.00 95.81 97 LYS A O 1
ATOM 752 N N . SER A 1 98 ? -13.104 2.178 10.128 1.00 96.06 98 SER A N 1
ATOM 753 C CA . SER A 1 98 ? -12.717 2.087 8.727 1.00 96.06 98 SER A CA 1
ATOM 754 C C . SER A 1 98 ? -11.349 2.731 8.511 1.00 96.06 98 SER A C 1
ATOM 756 O O . SER A 1 98 ? -10.967 3.655 9.230 1.00 96.06 98 SER A O 1
ATOM 758 N N . CYS A 1 99 ? -10.605 2.223 7.531 1.00 97.62 99 CYS A N 1
ATOM 759 C CA . CYS A 1 99 ? -9.319 2.768 7.116 1.00 97.62 99 CYS A CA 1
ATOM 760 C C . CYS A 1 99 ? -9.158 2.552 5.610 1.00 97.62 99 CYS A C 1
ATOM 762 O O . CYS A 1 99 ? -9.283 1.423 5.124 1.00 97.62 99 CYS A O 1
ATOM 764 N N . VAL A 1 100 ? -8.927 3.636 4.875 1.00 98.31 100 VAL A N 1
ATOM 765 C CA . VAL A 1 100 ? -8.733 3.638 3.424 1.00 98.31 100 VAL A CA 1
ATOM 766 C C . VAL A 1 100 ? -7.433 4.353 3.117 1.00 98.31 100 VAL A C 1
ATOM 768 O O . VAL A 1 100 ? -7.194 5.460 3.597 1.00 98.31 100 VAL A O 1
ATOM 771 N N . PHE A 1 101 ? -6.612 3.723 2.290 1.00 98.62 101 PHE A N 1
ATOM 772 C CA . PHE A 1 101 ? -5.401 4.313 1.759 1.00 98.62 101 PHE A CA 1
ATOM 773 C C . PHE A 1 101 ? -5.597 4.693 0.300 1.00 98.62 101 PHE A C 1
ATOM 775 O O . PHE A 1 101 ? -6.210 3.959 -0.475 1.00 98.62 101 PHE A O 1
ATOM 782 N N . GLU A 1 102 ? -5.018 5.825 -0.068 1.00 98.56 102 GLU A N 1
ATOM 783 C CA . GLU A 1 102 ? -4.828 6.277 -1.436 1.00 98.56 102 GLU A CA 1
ATOM 784 C C . GLU A 1 102 ? -3.330 6.477 -1.661 1.00 98.56 102 GLU A C 1
ATOM 786 O O . GLU A 1 102 ? -2.674 7.240 -0.949 1.00 98.56 102 GLU A O 1
ATOM 791 N N . VAL A 1 103 ? -2.788 5.776 -2.649 1.00 98.44 103 VAL A N 1
ATOM 792 C CA . VAL A 1 103 ? -1.417 5.934 -3.127 1.00 98.44 103 VAL A CA 1
ATOM 793 C C . VAL A 1 103 ? -1.494 6.638 -4.469 1.00 98.44 103 VAL A C 1
ATOM 795 O O . VAL A 1 103 ? -2.092 6.108 -5.402 1.00 98.44 103 VAL A O 1
ATOM 798 N N . LYS A 1 104 ? -0.895 7.822 -4.563 1.00 98.50 104 LYS A N 1
ATOM 799 C CA . LYS A 1 104 ? -0.802 8.601 -5.797 1.00 98.50 104 LYS A CA 1
ATOM 800 C C . LYS A 1 104 ? 0.656 8.782 -6.187 1.00 98.50 104 LYS A C 1
ATOM 802 O O . LYS A 1 104 ? 1.456 9.207 -5.352 1.00 98.50 104 LYS A O 1
ATOM 807 N N . MET A 1 105 ? 0.987 8.511 -7.442 1.00 98.50 105 MET A N 1
ATOM 808 C CA . MET A 1 105 ? 2.320 8.741 -7.992 1.00 98.50 105 MET A CA 1
ATOM 809 C C . MET A 1 105 ? 2.279 9.818 -9.074 1.00 98.50 105 MET A C 1
ATOM 811 O O . MET A 1 105 ? 1.394 9.828 -9.918 1.00 98.50 105 MET A O 1
ATOM 815 N N . GLU A 1 106 ? 3.223 10.754 -9.037 1.00 98.19 106 GLU A N 1
ATOM 816 C CA . GLU A 1 106 ? 3.266 11.890 -9.963 1.00 98.19 106 GLU A CA 1
ATOM 817 C C . GLU A 1 106 ? 4.694 12.122 -10.451 1.00 98.19 106 GLU A C 1
ATOM 819 O O . GLU A 1 106 ? 5.646 12.038 -9.670 1.00 98.19 106 GLU A O 1
ATOM 824 N N . GLU A 1 107 ? 4.861 12.471 -11.726 1.00 97.56 107 GLU A N 1
ATOM 825 C CA . GLU A 1 107 ? 6.163 12.892 -12.236 1.00 97.56 107 GLU A CA 1
ATOM 826 C C . GLU A 1 107 ? 6.629 14.180 -11.554 1.00 97.56 107 GLU A C 1
ATOM 828 O O . GLU A 1 107 ? 5.889 15.148 -11.354 1.00 97.56 107 GLU A O 1
ATOM 833 N N . THR A 1 108 ? 7.908 14.206 -11.210 1.00 96.94 108 THR A N 1
ATOM 834 C CA . THR A 1 108 ? 8.581 15.402 -10.719 1.00 96.94 108 THR A CA 1
ATOM 835 C C . THR A 1 108 ? 9.230 16.153 -11.872 1.00 96.94 108 THR A C 1
ATOM 837 O O . THR A 1 108 ? 9.608 15.580 -12.891 1.00 96.94 108 THR A O 1
ATOM 840 N N . ARG A 1 109 ? 9.499 17.447 -11.668 1.00 93.56 109 ARG A N 1
ATOM 841 C CA . ARG A 1 109 ? 10.241 18.274 -12.639 1.00 93.56 109 ARG A CA 1
ATOM 842 C C . ARG A 1 109 ? 11.647 17.749 -12.965 1.00 93.56 109 ARG A C 1
ATOM 844 O O . ARG A 1 109 ? 12.237 18.197 -13.937 1.00 93.56 109 ARG A O 1
ATOM 851 N N . GLN A 1 110 ? 12.193 16.859 -12.136 1.00 92.06 110 GLN A N 1
ATOM 852 C CA . GLN A 1 110 ? 13.532 16.285 -12.289 1.00 92.06 110 GLN A CA 1
ATOM 853 C C . GLN A 1 110 ? 13.508 14.904 -12.972 1.00 92.06 110 GLN A C 1
ATOM 855 O O . GLN A 1 110 ? 14.533 14.234 -13.006 1.00 92.06 110 GLN A O 1
ATOM 860 N N . GLY A 1 111 ? 12.355 14.458 -13.488 1.00 90.88 111 GLY A N 1
ATOM 861 C CA . GLY A 1 111 ? 12.207 13.148 -14.139 1.00 90.88 111 GLY A CA 1
ATOM 862 C C . GLY A 1 111 ? 12.089 11.960 -13.175 1.00 90.88 111 GLY A C 1
ATOM 863 O O . GLY A 1 111 ? 12.006 10.820 -13.620 1.00 90.88 111 GLY A O 1
ATOM 864 N N . GLY A 1 112 ? 12.071 12.217 -11.864 1.00 95.88 112 GLY A N 1
ATOM 865 C CA . GLY A 1 112 ? 11.752 11.228 -10.831 1.00 95.88 112 GLY A CA 1
ATOM 866 C C . GLY A 1 112 ? 10.254 11.161 -10.520 1.00 95.88 112 GLY A C 1
ATOM 867 O O . GLY A 1 112 ? 9.460 11.885 -11.122 1.00 95.88 112 GLY A O 1
ATOM 868 N N . THR A 1 113 ? 9.878 10.382 -9.510 1.00 98.19 113 THR A N 1
ATOM 869 C CA . THR A 1 113 ? 8.480 10.155 -9.108 1.00 98.19 113 THR A CA 1
ATOM 870 C C . THR A 1 113 ? 8.230 10.609 -7.680 1.00 98.19 113 THR A C 1
ATOM 872 O O . THR A 1 113 ? 8.930 10.194 -6.762 1.00 98.19 113 THR A O 1
ATOM 875 N N . LYS A 1 114 ? 7.202 11.425 -7.454 1.00 98.12 114 LYS A N 1
ATOM 876 C CA . LYS A 1 114 ? 6.687 11.727 -6.118 1.00 98.12 114 LYS A CA 1
ATOM 877 C C . LYS A 1 114 ? 5.570 10.743 -5.792 1.00 98.12 114 LYS A C 1
ATOM 879 O O . LYS A 1 114 ? 4.540 10.759 -6.455 1.00 98.12 114 LYS A O 1
ATOM 884 N N . THR A 1 115 ? 5.746 9.943 -4.746 1.00 98.50 115 THR A N 1
ATOM 885 C CA . THR A 1 115 ? 4.683 9.080 -4.215 1.00 98.50 115 THR A CA 1
ATOM 886 C C . THR A 1 115 ? 4.071 9.742 -2.994 1.00 98.50 115 THR A C 1
ATOM 888 O O . THR A 1 115 ? 4.781 10.045 -2.038 1.00 98.50 115 THR A O 1
ATOM 891 N N . THR A 1 116 ? 2.761 9.963 -3.011 1.00 98.56 116 THR A N 1
ATOM 892 C CA . THR A 1 116 ? 1.982 10.448 -1.870 1.00 98.56 116 THR A CA 1
ATOM 893 C C . THR A 1 116 ? 1.088 9.324 -1.378 1.00 98.56 116 THR A C 1
ATOM 895 O O . THR A 1 116 ? 0.284 8.797 -2.141 1.00 98.56 116 THR A O 1
ATOM 898 N N . VAL A 1 117 ? 1.213 8.974 -0.101 1.00 98.69 117 VAL A N 1
ATOM 899 C CA . VAL A 1 117 ? 0.304 8.049 0.572 1.00 98.69 117 VAL A CA 1
ATOM 900 C C . VAL A 1 117 ? -0.569 8.860 1.510 1.00 98.69 117 VAL A C 1
ATOM 902 O O . VAL A 1 117 ? -0.074 9.551 2.405 1.00 98.69 117 VAL A O 1
ATOM 905 N N . LYS A 1 118 ? -1.876 8.778 1.294 1.00 98.50 118 LYS A N 1
ATOM 906 C CA . LYS A 1 118 ? -2.902 9.363 2.145 1.00 98.50 118 LYS A CA 1
ATOM 907 C C . LYS A 1 118 ? -3.698 8.246 2.801 1.00 98.50 118 LYS A C 1
ATOM 909 O O . LYS A 1 118 ? -4.060 7.278 2.146 1.00 98.50 118 LYS A O 1
ATOM 914 N N . MET A 1 119 ? -3.980 8.406 4.082 1.00 98.31 119 MET A N 1
ATOM 915 C CA . MET A 1 119 ? -4.869 7.556 4.856 1.00 98.31 119 MET A CA 1
ATOM 916 C C . MET A 1 119 ? -6.051 8.393 5.330 1.00 98.31 119 MET A C 1
ATOM 918 O O . MET A 1 119 ? -5.851 9.403 6.005 1.00 98.31 119 MET A O 1
ATOM 922 N N . ASP A 1 120 ? -7.262 7.950 5.017 1.00 97.62 120 ASP A N 1
ATOM 923 C CA . ASP A 1 120 ? -8.509 8.457 5.582 1.00 97.62 120 ASP A CA 1
ATOM 924 C C . ASP A 1 120 ? -9.110 7.377 6.492 1.00 97.62 120 ASP A C 1
ATOM 926 O O . ASP A 1 120 ? -9.106 6.191 6.147 1.00 97.62 120 ASP A O 1
ATOM 930 N N . TYR A 1 121 ? -9.602 7.757 7.671 1.00 97.12 121 TYR A N 1
ATOM 931 C CA . TYR A 1 121 ? -10.068 6.785 8.660 1.00 97.12 121 TYR A CA 1
ATOM 932 C C . TYR A 1 121 ? -11.229 7.292 9.518 1.00 97.12 121 TYR A C 1
ATOM 934 O O . TYR A 1 121 ? -11.398 8.491 9.743 1.00 97.12 121 TYR A O 1
ATOM 942 N N . ASP A 1 122 ? -11.991 6.334 10.044 1.00 96.06 122 ASP A N 1
ATOM 943 C CA . ASP A 1 122 ? -13.021 6.534 11.062 1.00 96.06 122 ASP A CA 1
ATOM 944 C C . ASP A 1 122 ? -12.647 5.787 12.337 1.00 96.06 122 ASP A C 1
ATOM 946 O O . ASP A 1 122 ? -12.180 4.651 12.265 1.00 96.06 122 ASP A O 1
ATOM 950 N N . THR A 1 123 ? -12.901 6.371 13.506 1.00 96.31 123 THR A N 1
ATOM 951 C CA . THR A 1 123 ? -12.553 5.779 14.805 1.00 96.31 123 THR A CA 1
ATOM 952 C C . THR A 1 123 ? -13.762 5.155 15.515 1.00 96.31 123 THR A C 1
ATOM 954 O O . THR A 1 123 ? -14.926 5.490 15.264 1.00 96.31 123 THR A O 1
ATOM 957 N N . VAL A 1 124 ? -13.497 4.187 16.403 1.00 91.88 124 VAL A N 1
ATOM 958 C CA . VAL A 1 124 ? -14.524 3.476 17.199 1.00 91.88 124 VAL A CA 1
ATOM 959 C C . VAL A 1 124 ? -15.165 4.376 18.279 1.00 91.88 124 VAL A C 1
ATOM 961 O O . VAL A 1 124 ? -16.219 4.041 18.810 1.00 91.88 124 VAL A O 1
ATOM 964 N N . GLY A 1 125 ? -14.639 5.584 18.497 1.00 88.31 125 GLY A N 1
ATOM 965 C CA . GLY A 1 125 ? -15.239 6.653 19.307 1.00 88.31 125 GLY A CA 1
ATOM 966 C C . GLY A 1 125 ? -15.009 8.028 18.674 1.00 88.31 125 GLY A C 1
ATOM 967 O O . GLY A 1 125 ? -14.724 8.105 17.487 1.00 88.31 125 GLY A O 1
ATOM 968 N N . ASP A 1 126 ? -15.088 9.100 19.462 1.00 84.62 126 ASP A N 1
ATOM 969 C CA . ASP A 1 126 ? -14.919 10.478 18.960 1.00 84.62 126 ASP A CA 1
ATOM 970 C C . ASP A 1 126 ? -13.469 10.994 19.047 1.00 84.62 126 ASP A C 1
ATOM 972 O O . ASP A 1 126 ? -13.182 12.138 18.698 1.00 84.62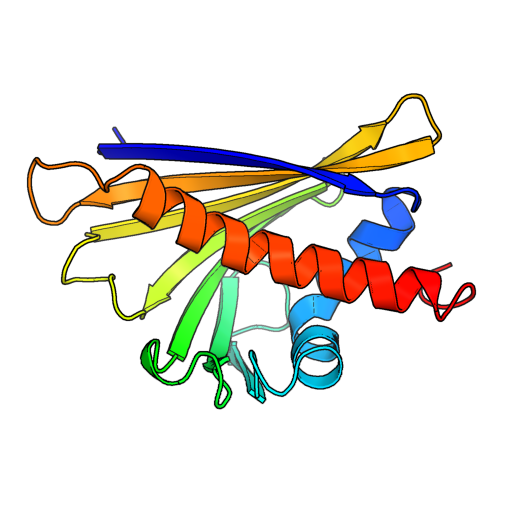 126 ASP A O 1
ATOM 976 N N . THR A 1 127 ? -12.536 10.155 19.508 1.00 85.94 127 THR A N 1
ATOM 977 C CA . THR A 1 127 ? -11.113 10.504 19.609 1.00 85.94 127 THR A CA 1
ATOM 978 C C . THR A 1 127 ? -10.386 10.119 18.317 1.00 85.94 127 THR A C 1
ATOM 980 O O . THR A 1 127 ? -10.423 8.941 17.949 1.00 85.94 127 THR A O 1
ATOM 983 N N . PRO A 1 128 ? -9.713 11.060 17.629 1.00 87.75 128 PRO A N 1
ATOM 984 C CA . PRO A 1 128 ? -8.851 10.757 16.485 1.00 87.75 128 PRO A CA 1
ATOM 985 C C . PRO A 1 128 ? -7.627 9.918 16.875 1.00 87.75 128 PRO A C 1
ATOM 987 O O . PRO A 1 128 ? -7.248 9.855 18.046 1.00 87.75 128 PRO A O 1
ATOM 990 N N . LEU A 1 129 ? -6.959 9.318 15.885 1.00 93.50 129 LEU A N 1
ATOM 991 C CA . LEU A 1 129 ? -5.653 8.699 16.116 1.00 93.50 129 LEU A CA 1
ATOM 992 C C . LEU A 1 129 ? -4.621 9.764 16.506 1.00 93.50 129 LEU A C 1
ATOM 994 O O . LEU A 1 129 ? -4.681 10.904 16.034 1.00 93.50 129 LEU A O 1
ATOM 998 N N . SER A 1 130 ? -3.628 9.377 17.310 1.00 94.81 130 SER A N 1
ATOM 999 C CA . SER A 1 130 ? -2.447 10.223 17.477 1.00 94.81 130 SER A CA 1
ATOM 1000 C C . SER A 1 130 ? -1.716 10.371 16.143 1.00 94.81 130 SER A C 1
ATOM 1002 O O . SER A 1 130 ? -1.792 9.505 15.262 1.00 94.81 130 SER A O 1
ATOM 1004 N N . LYS A 1 131 ? -0.981 11.476 15.996 1.00 95.19 131 LYS A N 1
ATOM 1005 C CA . LYS A 1 131 ? -0.201 11.735 14.786 1.00 95.19 131 LYS A CA 1
ATOM 1006 C C . LYS A 1 131 ? 0.826 10.628 14.554 1.00 95.19 131 LYS A C 1
ATOM 1008 O O . LYS A 1 131 ? 0.973 10.177 13.427 1.00 95.19 131 LYS A O 1
ATOM 1013 N N . GLU A 1 132 ? 1.490 10.175 15.612 1.00 97.19 132 GLU A N 1
ATOM 1014 C CA . GLU A 1 132 ? 2.522 9.140 15.558 1.00 97.19 132 GLU A CA 1
ATOM 1015 C C . GLU A 1 132 ? 1.946 7.795 15.101 1.00 97.19 132 GLU A C 1
ATOM 1017 O O . GLU A 1 132 ? 2.568 7.096 14.304 1.00 97.19 132 GLU A O 1
ATOM 1022 N N . HIS A 1 133 ? 0.738 7.445 15.559 1.00 96.00 133 HIS A N 1
ATOM 1023 C CA . HIS A 1 133 ? 0.075 6.207 15.144 1.00 96.00 133 HIS A CA 1
ATOM 1024 C C . HIS A 1 133 ? -0.342 6.271 13.674 1.00 96.00 133 HIS A C 1
ATOM 1026 O O . HIS A 1 133 ? -0.060 5.354 12.906 1.00 96.00 133 HIS A O 1
ATOM 1032 N N . ALA A 1 134 ? -0.951 7.385 13.255 1.00 96.69 134 ALA A N 1
ATOM 1033 C CA . ALA A 1 134 ? -1.339 7.589 11.862 1.00 96.69 134 ALA A CA 1
ATOM 1034 C C . ALA A 1 134 ? -0.126 7.626 10.914 1.00 96.69 134 ALA A C 1
ATOM 1036 O O . ALA A 1 134 ? -0.173 7.060 9.820 1.00 96.69 134 ALA A O 1
ATOM 1037 N N . GLU A 1 135 ? 0.972 8.246 11.350 1.00 97.56 135 GLU A N 1
ATOM 1038 C CA . GLU A 1 135 ? 2.240 8.264 10.624 1.00 97.56 135 GLU A CA 1
ATOM 1039 C C . GLU A 1 135 ? 2.830 6.863 10.486 1.00 97.56 135 GLU A C 1
ATOM 1041 O O . GLU A 1 135 ? 3.193 6.483 9.379 1.00 97.56 135 GLU A O 1
ATOM 1046 N N . SER A 1 136 ? 2.841 6.059 11.554 1.00 96.94 136 SER A N 1
ATOM 1047 C CA . SER A 1 136 ? 3.342 4.681 11.501 1.00 96.94 136 SER A CA 1
ATOM 1048 C C . SER A 1 136 ? 2.590 3.817 10.484 1.00 96.94 136 SER A C 1
ATOM 1050 O O . SER A 1 136 ? 3.215 3.026 9.775 1.00 96.94 136 SER A O 1
ATOM 1052 N N . MET A 1 137 ? 1.269 3.977 10.374 1.00 97.12 137 MET A N 1
ATOM 1053 C CA . MET A 1 137 ? 0.467 3.249 9.387 1.00 97.12 137 MET A CA 1
ATOM 1054 C C . MET A 1 137 ? 0.803 3.674 7.949 1.00 97.12 137 MET A C 1
ATOM 1056 O O . MET A 1 137 ? 0.967 2.824 7.073 1.00 97.12 137 MET A O 1
ATOM 1060 N N . VAL A 1 138 ? 0.948 4.981 7.704 1.00 98.38 138 VAL A N 1
ATOM 1061 C CA . VAL A 1 138 ? 1.338 5.512 6.387 1.00 98.38 138 VAL A CA 1
ATOM 1062 C C . VAL A 1 138 ? 2.780 5.145 6.024 1.00 98.38 138 VAL A C 1
ATOM 1064 O O . VAL A 1 138 ? 3.048 4.785 4.876 1.00 98.38 138 VAL A O 1
ATOM 1067 N N . ASP A 1 139 ? 3.693 5.146 6.994 1.00 97.75 139 ASP A N 1
ATOM 1068 C CA . ASP A 1 139 ? 5.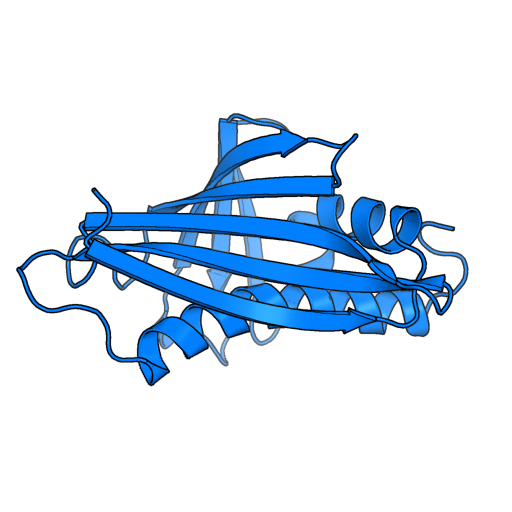082 4.720 6.813 1.00 97.75 139 ASP A CA 1
ATOM 1069 C C . ASP A 1 139 ? 5.188 3.230 6.475 1.00 97.75 139 ASP A C 1
ATOM 1071 O O . ASP A 1 139 ? 6.039 2.850 5.675 1.00 97.75 139 ASP A O 1
ATOM 1075 N N . GLY A 1 1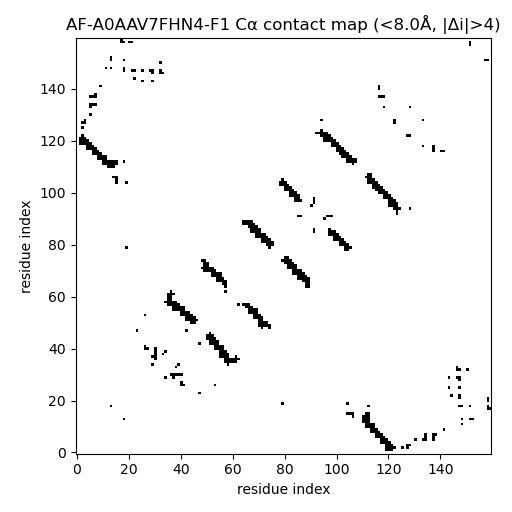40 ? 4.287 2.387 6.988 1.00 96.44 140 GLY A N 1
ATOM 1076 C CA . GLY A 1 140 ? 4.209 0.976 6.597 1.00 96.44 140 GLY A CA 1
ATOM 1077 C C . GLY A 1 140 ? 3.897 0.768 5.108 1.00 96.44 140 GLY A C 1
ATOM 1078 O O . GLY A 1 140 ? 4.404 -0.173 4.493 1.00 96.44 140 GLY A O 1
ATOM 1079 N N . VAL A 1 141 ? 3.100 1.653 4.500 1.00 97.38 141 VAL A N 1
ATOM 1080 C CA . VAL A 1 141 ? 2.816 1.626 3.053 1.00 97.38 141 VAL A CA 1
ATOM 1081 C C . VAL A 1 141 ? 3.982 2.227 2.266 1.00 97.38 141 VAL A C 1
ATOM 1083 O O . VAL A 1 141 ? 4.440 1.627 1.296 1.00 97.38 141 VAL A O 1
ATOM 1086 N N . LEU A 1 142 ? 4.522 3.370 2.703 1.00 97.12 142 LEU A N 1
ATOM 1087 C CA . LEU A 1 142 ? 5.682 3.993 2.055 1.00 97.12 142 LEU A CA 1
ATOM 1088 C C . LEU A 1 142 ? 6.929 3.100 2.088 1.00 97.12 142 LEU A C 1
ATOM 1090 O O . LEU A 1 142 ? 7.677 3.067 1.113 1.00 97.12 142 LEU A O 1
ATOM 1094 N N . GLY A 1 143 ? 7.139 2.346 3.168 1.00 96.75 143 GLY A N 1
ATOM 1095 C CA . GLY A 1 143 ? 8.256 1.412 3.303 1.00 96.75 143 GLY A CA 1
ATOM 1096 C C . GLY A 1 143 ? 8.254 0.323 2.228 1.00 96.75 143 GLY A C 1
ATOM 1097 O O . GLY A 1 143 ? 9.316 -0.061 1.741 1.00 96.75 143 GLY A O 1
ATOM 1098 N N . GLN A 1 144 ? 7.074 -0.117 1.777 1.00 96.25 144 GLN A N 1
ATOM 1099 C CA . GLN A 1 144 ? 6.952 -1.058 0.659 1.00 96.25 144 GLN A CA 1
ATOM 1100 C C . GLN A 1 144 ? 7.387 -0.415 -0.660 1.00 96.25 144 GLN A C 1
ATOM 1102 O O . GLN A 1 144 ? 8.164 -1.011 -1.407 1.00 96.25 144 GLN A O 1
ATOM 1107 N N . 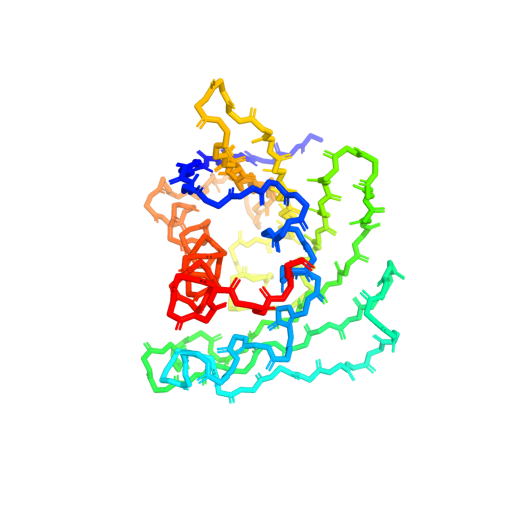THR A 1 145 ? 6.958 0.824 -0.917 1.00 95.19 145 THR A N 1
ATOM 1108 C CA . THR A 1 145 ? 7.400 1.593 -2.089 1.00 95.19 145 THR A CA 1
ATOM 1109 C C . THR A 1 145 ? 8.914 1.798 -2.081 1.00 95.19 145 THR A C 1
ATOM 1111 O O . THR A 1 145 ? 9.556 1.602 -3.108 1.00 95.19 145 THR A O 1
ATOM 1114 N N . MET A 1 146 ? 9.508 2.117 -0.928 1.00 95.75 146 MET A N 1
ATOM 1115 C CA . MET A 1 146 ? 10.962 2.281 -0.795 1.00 95.75 146 MET A CA 1
ATOM 1116 C C . MET A 1 146 ? 11.726 0.970 -1.028 1.00 95.75 146 MET A C 1
ATOM 1118 O O . MET A 1 146 ? 12.791 0.977 -1.644 1.00 95.75 146 MET A O 1
ATOM 1122 N N . ALA A 1 147 ? 11.187 -0.171 -0.586 1.00 97.44 147 ALA A N 1
ATOM 1123 C CA . ALA A 1 147 ? 11.779 -1.475 -0.881 1.00 97.44 147 ALA A CA 1
ATOM 1124 C C . ALA A 1 147 ? 11.767 -1.770 -2.392 1.00 97.44 147 ALA A C 1
ATOM 1126 O O . ALA A 1 147 ? 12.771 -2.225 -2.945 1.00 97.44 147 ALA A O 1
ATOM 1127 N N . ILE A 1 148 ? 10.654 -1.472 -3.072 1.00 97.19 148 ILE A N 1
ATOM 1128 C CA . ILE A 1 148 ? 10.530 -1.605 -4.532 1.00 97.19 148 ILE A CA 1
ATOM 1129 C C . ILE A 1 148 ? 11.501 -0.659 -5.248 1.00 97.19 148 ILE A C 1
ATOM 1131 O O . ILE A 1 148 ? 12.188 -1.076 -6.177 1.00 97.19 148 ILE A O 1
ATOM 1135 N N . GLU A 1 149 ? 11.621 0.586 -4.795 1.00 95.56 149 GLU A N 1
ATOM 1136 C CA . GLU A 1 149 ? 12.594 1.543 -5.320 1.00 95.56 149 GLU A CA 1
ATOM 1137 C C . GLU A 1 149 ? 14.030 1.008 -5.220 1.00 95.56 149 GLU A C 1
ATOM 1139 O O . GLU A 1 149 ? 14.752 0.984 -6.217 1.00 95.56 149 GLU A O 1
ATOM 1144 N N . ALA A 1 150 ? 14.433 0.501 -4.051 1.00 96.88 150 ALA A N 1
ATOM 1145 C CA . ALA A 1 150 ? 15.755 -0.092 -3.868 1.00 96.88 150 ALA A CA 1
ATOM 1146 C C . ALA A 1 150 ? 15.993 -1.277 -4.824 1.00 96.88 150 ALA A C 1
ATOM 1148 O O . ALA A 1 150 ? 17.087 -1.431 -5.375 1.00 96.88 150 ALA A O 1
ATOM 1149 N N . HIS A 1 151 ? 14.960 -2.087 -5.083 1.00 97.12 151 HIS A N 1
ATOM 1150 C CA . HIS A 1 151 ? 15.022 -3.157 -6.077 1.00 97.12 151 HIS A CA 1
ATOM 1151 C C . HIS A 1 151 ? 15.238 -2.620 -7.499 1.00 97.12 151 HIS A C 1
ATOM 1153 O O . HIS A 1 151 ? 16.101 -3.132 -8.213 1.00 97.12 151 HIS A O 1
ATOM 1159 N N . LEU A 1 152 ? 14.505 -1.583 -7.911 1.00 96.38 152 LEU A N 1
ATOM 1160 C CA . LEU A 1 152 ? 14.654 -0.965 -9.233 1.00 96.38 152 LEU A CA 1
ATOM 1161 C C . LEU A 1 152 ? 16.021 -0.300 -9.418 1.00 96.38 152 LEU A C 1
ATOM 1163 O O . LEU A 1 152 ? 16.568 -0.323 -10.526 1.00 96.38 152 LEU A O 1
ATOM 1167 N N . HIS A 1 153 ? 16.587 0.257 -8.349 1.00 95.00 153 HIS A N 1
ATOM 1168 C CA . HIS A 1 153 ? 17.942 0.798 -8.345 1.00 95.00 153 HIS A CA 1
ATOM 1169 C C . HIS A 1 153 ? 18.985 -0.297 -8.589 1.00 95.00 153 HIS A C 1
ATOM 1171 O O . HIS A 1 153 ? 19.836 -0.163 -9.466 1.00 95.00 153 HIS A O 1
ATOM 1177 N N . ALA A 1 154 ? 18.878 -1.414 -7.865 1.00 96.81 154 ALA A N 1
ATOM 1178 C CA . ALA A 1 154 ? 19.788 -2.548 -8.008 1.00 96.81 154 ALA A CA 1
ATOM 1179 C C . ALA A 1 154 ? 19.603 -3.326 -9.327 1.00 96.81 154 ALA A C 1
ATOM 1181 O O . ALA A 1 154 ? 20.510 -4.045 -9.741 1.00 96.81 154 ALA A O 1
ATOM 1182 N N . ASN A 1 155 ? 18.451 -3.188 -9.997 1.00 96.06 155 ASN A N 1
ATOM 1183 C CA . ASN A 1 155 ? 18.102 -3.938 -11.208 1.00 96.06 155 ASN A CA 1
ATOM 1184 C C . ASN A 1 155 ? 17.653 -2.993 -12.338 1.00 96.06 155 ASN A C 1
ATOM 1186 O O . ASN A 1 155 ? 16.456 -2.908 -12.618 1.00 96.06 155 ASN A O 1
ATOM 1190 N N . PRO A 1 156 ? 18.578 -2.286 -13.021 1.00 92.56 156 PRO A N 1
ATOM 1191 C CA . PRO A 1 156 ? 18.240 -1.219 -13.971 1.00 92.56 156 PRO A CA 1
ATOM 1192 C C . PRO A 1 156 ? 17.358 -1.636 -15.156 1.00 92.56 156 PRO A C 1
ATOM 1194 O O . PRO A 1 156 ? 16.663 -0.792 -15.711 1.00 92.56 156 PRO A O 1
ATOM 1197 N N . THR A 1 157 ? 17.373 -2.916 -15.537 1.00 92.94 157 THR A N 1
ATOM 1198 C CA . THR A 1 157 ? 16.576 -3.471 -16.645 1.00 92.94 157 THR A CA 1
ATOM 1199 C C . THR A 1 157 ? 15.204 -3.992 -16.216 1.00 92.94 157 THR A C 1
ATOM 1201 O O . THR A 1 157 ? 14.367 -4.278 -17.069 1.00 92.94 157 THR A O 1
ATOM 1204 N N . ALA A 1 158 ? 14.947 -4.135 -14.912 1.00 91.56 158 ALA A N 1
ATOM 1205 C CA . ALA A 1 158 ? 13.649 -4.574 -14.416 1.00 91.56 158 ALA A CA 1
ATOM 1206 C C . ALA A 1 158 ? 12.618 -3.450 -14.580 1.00 91.56 158 ALA A C 1
ATOM 1208 O O . ALA A 1 158 ? 12.873 -2.319 -14.149 1.00 91.56 158 ALA A O 1
ATOM 1209 N N . TYR A 1 159 ? 11.458 -3.779 -15.162 1.00 91.06 159 TYR A N 1
ATOM 1210 C CA . TYR A 1 159 ? 10.353 -2.844 -15.430 1.00 91.06 159 TYR A CA 1
ATOM 1211 C C . TYR A 1 159 ? 10.759 -1.618 -16.278 1.00 91.06 159 TYR A C 1
ATOM 1213 O O . TYR A 1 159 ? 10.170 -0.548 -16.128 1.00 91.06 159 TYR A O 1
ATOM 1221 N N . ALA A 1 160 ? 11.807 -1.757 -17.101 1.00 79.38 160 ALA A N 1
ATOM 1222 C CA . ALA A 1 160 ? 12.302 -0.717 -18.005 1.00 79.38 160 ALA A CA 1
ATOM 1223 C C . ALA A 1 160 ? 11.434 -0.559 -19.260 1.00 79.38 160 ALA A C 1
ATOM 1225 O O . ALA A 1 160 ? 10.820 -1.565 -19.684 1.00 79.38 160 ALA A O 1
#

Foldseek 3Di:
DFLDKDKDKDWAPAAQQLLLVLVLCLQVQLCVLCVQFFVHKDFPDDDSAAQTKIKTATHNVNVVWGIWIKGWHDQDPPQSKTKIWTPDTPCDPPFFVTKMKIWGWDQDPSNIIMIMIMITTHTPDNDDDDPVVNVVVSVVVVVSSVSSSVVCVVPVPRSD

Nearest PDB structures (foldseek):
  1fm4-assembly1_A  TM=9.346E-01  e=5.993E-17  Betula pendula
  1fsk-assembly1_A  TM=9.322E-01  e=9.889E-16  Betula pendula
  4a8v-assembly1_A  TM=9.273E-01  e=1.050E-15  Betula pendula
  4q0k-assembly1_A  TM=8.691E-01  e=1.000E-12  Medicago truncatula
  8ho2-assembly1_B  TM=7.998E-01  e=9.310E-11  Nelumbo nucifera

pLDDT: mean 95.34, std 4.34, range [59.91, 98.69]

Mean predicted aligned error: 3.09 Å

Secondary structure (DSSP, 8-state):
--SEEEEEEEEESS-HHHHHHHHHTHHHHHHHH-TTTEEEEEEEESSSSTT-EEEEEE-GGGGGG-EEEEEEEEEETTTTEEEEEEEE-TTBTTTEEEEEEEEEEEE-TTS-EEEEEEEEEEESSSPPPPHHHHHHHHHHHHHHH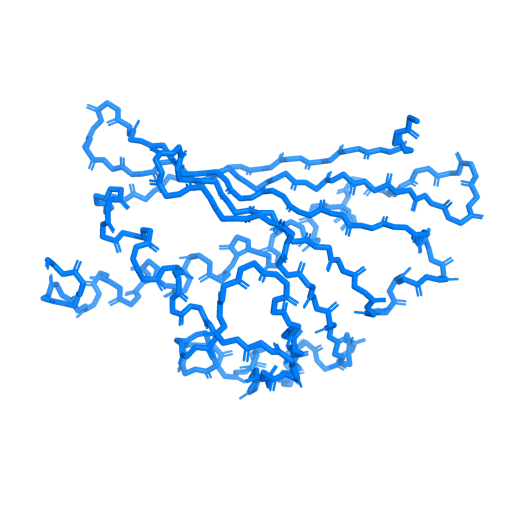HHHHHHHHH-TTTT-

Organism: Aristolochia fimbriata (NCBI:txid158543)